Protein 4ZEY (pdb70)

B-factor: mean 25.73, std 13.48, range [11.97, 89.89]

Solvent-accessible surface area: 6287 Å² total

Secondary structure (DSSP, 8-state):
---HHHHHHHHHHHHHHHHHTT-HHHHHHHHHHHHHHHHH-----SHHHHHHHHHHHHH--HHHHHHHHHHHHHHHHHHH-

Organism: Homo sapiens (NCBI:txid9606)

Nearest PDB structures (foldseek):
  4zey-assembly1_A  TM=1.006E+00  e=4.884E-10  Homo sapiens
  1yxr-assembly1_A  TM=9.228E-01  e=5.586E-02  Homo sapiens
  1wfd-assembly1_A  TM=7.307E-01  e=1.442E-01  Mus musculus
  2jbw-assembly2_C  TM=8.759E-01  e=2.769E-01  Paenarthrobacter nicotinovorans
  8y9a-assembly1_A  TM=3.829E-01  e=2.078E+00  Homo sapiens

GO terms:
  GO:0035032 phosphatidylinositol 3-kinase complex, class III (C, IDA)
  GO:0031410 cytoplasmic vesicle (C, EXP)
  GO:0005654 nucleoplasm (C, TAS)
  GO:0005737 cytoplasm (C, IDA)
  GO:0005515 protein binding (F, IPI)
  GO:0006914 autophagy (P, IMP)

InterPro domains:
  IPR015056 Nuclear receptor-binding factor 2, C-terminal [PF08961] (89-284)
  IPR033393 Nuclear receptor-binding factor 2, MIT domain [PF17169] (4-86)
  IPR039679 Nuclear receptor-binding factor 2 [PTHR14964] (1-287)

Structure 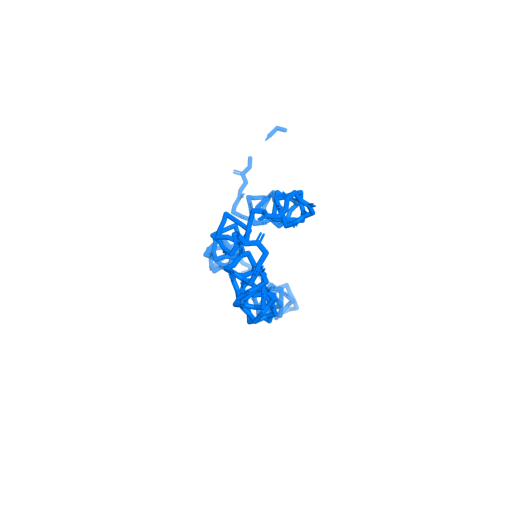(mmCIF, N/CA/C/O backbone):
data_4ZEY
#
_entry.id   4ZEY
#
_cell.length_a   48.480
_cell.length_b   34.050
_cell.length_c   52.340
_cell.angle_alpha   90.000
_cell.angle_beta   108.470
_cell.angle_gamma   90.000
#
_symmetry.space_group_name_H-M   'C 1 2 1'
#
loop_
_entity.id
_entity.type
_entity.pdbx_description
1 polymer 'Nuclear receptor-binding factor 2'
2 non-polymer 'SULFATE ION'
3 water water
#
loop_
_atom_site.group_PDB
_atom_site.id
_atom_site.type_symbol
_atom_site.label_atom_id
_atom_site.label_alt_id
_atom_site.label_comp_id
_atom_site.label_asym_id
_atom_site.label_entity_id
_atom_site.label_seq_id
_atom_site.pdbx_PDB_ins_code
_atom_site.Cartn_x
_atom_site.Cartn_y
_atom_site.Cartn_z
_atom_site.occupancy
_atom_site.B_iso_or_equiv
_atom_site.auth_seq_id
_atom_site.auth_comp_id
_atom_site.auth_asym_id
_atom_site.auth_atom_id
_atom_site.pdbx_PDB_model_num
ATOM 1 N N . GLY A 1 1 ? 4.415 25.417 3.156 1.00 35.18 0 GLY A N 1
ATOM 2 C CA . GLY A 1 1 ? 5.628 25.895 3.810 1.00 33.90 0 GLY A CA 1
ATOM 3 C C . GLY A 1 1 ? 6.695 24.824 3.907 1.00 33.71 0 GLY A C 1
ATOM 4 O O .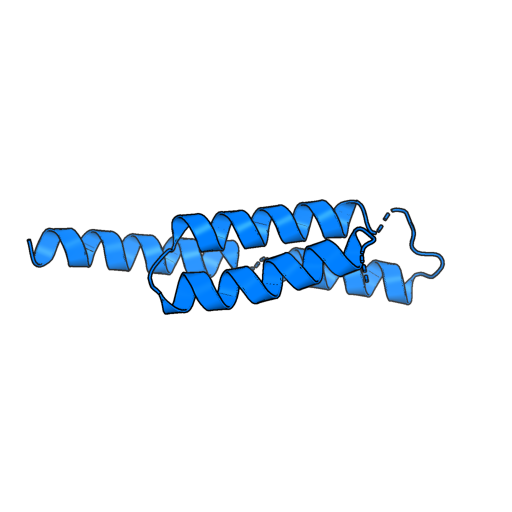 GLY A 1 1 ? 6.852 24.028 2.975 1.00 33.62 0 GLY A O 1
ATOM 13 N N . GLU A 1 3 ? 9.363 21.728 4.566 1.00 20.28 5 GLU A N 1
ATOM 14 C CA . GLU A 1 3 ? 9.268 20.349 4.111 1.00 18.98 5 GLU A CA 1
ATOM 15 C C . GLU A 1 3 ? 10.349 19.487 4.720 1.00 20.86 5 GLU A C 1
ATOM 16 O O . GLU A 1 3 ? 11.535 19.792 4.577 1.00 20.23 5 GLU A O 1
ATOM 22 N N . GLY A 1 4 ? 9.919 18.456 5.437 1.00 17.97 6 GLY A N 1
ATOM 23 C CA . GLY A 1 4 ? 10.765 17.406 5.994 1.00 16.42 6 GLY A CA 1
ATOM 24 C C . GLY A 1 4 ? 10.641 16.205 5.073 1.00 19.39 6 GLY A C 1
ATOM 25 O O . GLY A 1 4 ? 9.918 16.299 4.069 1.00 17.75 6 GLY A O 1
ATOM 26 N N . PRO A 1 5 ? 11.320 15.055 5.336 1.00 17.76 7 PRO A N 1
ATOM 27 C CA . PRO A 1 5 ? 11.282 13.947 4.361 1.00 17.31 7 PRO A CA 1
ATOM 28 C C . PRO A 1 5 ? 9.910 13.272 4.204 1.00 17.42 7 PRO A C 1
ATOM 29 O O . PRO A 1 5 ? 9.587 12.855 3.097 1.00 16.91 7 PRO A O 1
ATOM 33 N N . LEU A 1 6 ? 9.111 13.185 5.270 1.00 16.90 8 LEU A N 1
ATOM 34 C CA . LEU A 1 6 ? 7.789 12.589 5.146 1.00 15.18 8 LEU A CA 1
ATOM 35 C C . LEU A 1 6 ? 6.906 13.476 4.229 1.00 19.93 8 LEU A C 1
ATOM 36 O O . LEU A 1 6 ? 6.242 12.937 3.334 1.00 18.18 8 LEU A O 1
ATOM 41 N N . ASN A 1 7 ? 6.980 14.829 4.385 1.00 17.65 9 ASN A N 1
ATOM 42 C CA . ASN A 1 7 ? 6.254 15.785 3.538 1.00 17.86 9 ASN A CA 1
ATOM 43 C C . ASN A 1 7 ? 6.711 15.579 2.082 1.00 19.70 9 ASN A C 1
ATOM 44 O O . ASN A 1 7 ? 5.877 15.501 1.174 1.00 18.07 9 ASN A O 1
ATOM 49 N N . LEU A 1 8 ? 8.051 15.433 1.857 1.00 14.90 10 LEU A N 1
ATOM 50 C CA . LEU A 1 8 ? 8.505 15.221 0.485 1.00 14.61 10 LEU A CA 1
ATOM 51 C C . LEU A 1 8 ? 8.025 13.873 -0.113 1.00 15.99 10 LEU A C 1
ATOM 52 O O . LEU A 1 8 ? 7.720 13.818 -1.303 1.00 16.28 10 LEU A O 1
ATOM 57 N N . ALA A 1 9 ? 7.920 12.804 0.709 1.00 15.20 11 ALA A N 1
ATOM 58 C CA . ALA A 1 9 ? 7.459 11.494 0.247 1.00 15.83 11 ALA A CA 1
ATOM 59 C C . ALA A 1 9 ? 6.000 11.597 -0.226 1.00 15.34 11 ALA A C 1
ATOM 60 O O . ALA A 1 9 ? 5.677 11.168 -1.339 1.00 15.26 11 ALA A O 1
ATOM 62 N N . HIS A 1 10 ? 5.188 12.306 0.552 1.00 14.19 12 HIS A N 1
ATOM 63 C CA . HIS A 1 10 ? 3.792 12.549 0.231 1.00 13.20 12 HIS A CA 1
ATOM 64 C C . HIS A 1 10 ? 3.685 13.420 -1.040 1.00 17.53 12 HIS A C 1
ATOM 65 O O . HIS A 1 10 ? 2.838 13.144 -1.883 1.00 18.09 12 HIS A O 1
ATOM 72 N N . GLN A 1 11 ? 4.559 14.432 -1.204 1.00 14.16 13 GLN A N 1
ATOM 73 C CA . GLN A 1 11 ? 4.571 15.265 -2.403 1.00 14.47 13 GLN A CA 1
ATOM 74 C C . GLN A 1 11 ? 4.895 14.394 -3.626 1.00 15.92 13 GLN A C 1
ATOM 75 O O . GLN A 1 11 ? 4.301 14.578 -4.688 1.00 16.97 13 GLN A O 1
ATOM 81 N N . GLN A 1 12 ? 5.899 13.503 -3.519 1.00 13.04 14 GLN A N 1
ATOM 82 C CA . GLN A 1 12 ? 6.203 12.664 -4.665 1.00 13.15 14 GLN A CA 1
ATOM 83 C C . GLN A 1 12 ? 5.048 11.716 -4.986 1.00 17.09 14 GLN A C 1
ATOM 84 O O . GLN A 1 12 ? 4.839 11.364 -6.150 1.00 16.34 14 GLN A O 1
ATOM 90 N N . SER A 1 13 ? 4.356 11.242 -3.954 1.00 15.05 15 SER A N 1
ATOM 91 C CA . SER A 1 13 ? 3.253 10.334 -4.185 1.00 13.89 15 SER A CA 1
ATOM 92 C C . SER A 1 13 ? 2.112 11.031 -4.951 1.00 18.94 15 SER A C 1
ATOM 93 O O . SER A 1 13 ? 1.606 10.452 -5.911 1.00 17.59 15 SER A O 1
ATOM 96 N N . ARG A 1 14 ? 1.805 12.304 -4.611 1.00 18.10 16 ARG A N 1
ATOM 97 C CA . ARG A 1 14 ? 0.797 13.104 -5.308 1.00 19.27 16 ARG A CA 1
ATOM 98 C C . ARG A 1 14 ? 1.195 13.341 -6.763 1.00 20.67 16 ARG A C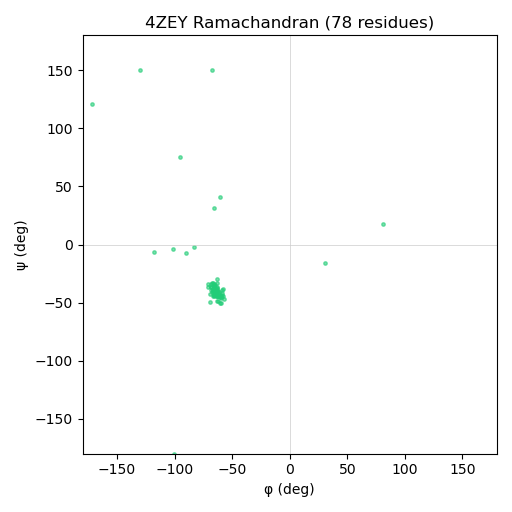 1
ATOM 99 O O . ARG A 1 14 ? 0.388 13.141 -7.661 1.00 22.13 16 ARG A O 1
ATOM 107 N N . ARG A 1 15 ? 2.481 13.684 -6.994 1.00 16.84 17 ARG A N 1
ATOM 108 C CA . ARG A 1 15 ? 3.002 13.928 -8.332 1.00 16.87 17 ARG A CA 1
ATOM 109 C C . ARG A 1 15 ? 2.929 12.640 -9.196 1.00 21.15 17 ARG A C 1
ATOM 110 O O . ARG A 1 15 ? 2.587 12.730 -10.368 1.00 19.13 17 ARG A O 1
ATOM 118 N N . ALA A 1 16 ? 3.182 11.454 -8.605 1.00 17.10 18 ALA A N 1
ATOM 119 C CA . ALA A 1 16 ? 3.180 10.168 -9.322 1.00 16.80 18 ALA A CA 1
ATOM 120 C C . ALA A 1 16 ? 1.807 9.865 -9.937 1.00 18.79 18 ALA A C 1
ATOM 121 O O . ALA A 1 16 ? 1.750 9.449 -11.097 1.00 16.38 18 ALA A O 1
ATOM 123 N N . ASP A 1 17 ? 0.705 10.162 -9.205 1.00 15.73 19 ASP A N 1
ATOM 124 C CA . ASP A 1 17 ? -0.660 9.965 -9.701 1.00 15.34 19 ASP A CA 1
ATOM 125 C C . ASP A 1 17 ? -0.915 10.852 -10.922 1.00 19.96 19 ASP A C 1
ATOM 126 O O . ASP A 1 17 ? -1.478 10.372 -11.902 1.00 20.47 19 ASP A O 1
ATOM 131 N N . ARG A 1 18 ? -0.484 12.142 -10.855 1.00 17.74 20 ARG A N 1
ATOM 132 C CA . ARG A 1 18 ? -0.625 13.120 -11.946 1.00 18.84 20 ARG A CA 1
ATOM 133 C C . ARG A 1 18 ? 0.092 12.617 -13.190 1.00 21.08 20 ARG A C 1
ATOM 134 O O . ARG A 1 18 ? -0.470 12.583 -14.288 1.00 20.08 20 ARG A O 1
ATOM 142 N N . LEU A 1 19 ? 1.355 12.218 -13.001 1.00 18.00 21 LEU A N 1
ATOM 143 C CA . LEU A 1 19 ? 2.134 11.751 -14.135 1.00 17.88 21 LEU A CA 1
ATOM 144 C C . LEU A 1 19 ? 1.580 10.476 -14.746 1.00 19.79 21 LEU A C 1
ATOM 145 O O . LEU A 1 19 ? 1.539 10.378 -15.978 1.00 20.06 21 LEU A O 1
ATOM 150 N N . LEU A 1 20 ? 1.142 9.504 -13.913 1.00 16.63 22 LEU A N 1
ATOM 151 C CA . LEU A 1 20 ? 0.619 8.246 -14.429 1.00 15.11 22 LEU A CA 1
ATOM 152 C C . LEU A 1 20 ? -0.659 8.472 -15.230 1.00 18.16 22 LEU A C 1
ATOM 153 O O . LEU A 1 20 ? -0.822 7.857 -16.281 1.00 18.83 22 LEU A O 1
ATOM 158 N N . ALA A 1 21 ? -1.547 9.392 -14.757 1.00 18.24 23 ALA A N 1
ATOM 159 C CA . ALA A 1 21 ? -2.786 9.728 -15.467 1.00 18.49 23 ALA A CA 1
ATOM 160 C C . ALA A 1 21 ? -2.459 10.349 -16.852 1.00 21.15 23 ALA A C 1
ATOM 161 O O . ALA A 1 21 ? -3.225 10.207 -17.783 1.00 22.40 23 ALA A O 1
ATOM 163 N N . ALA A 1 22 ? -1.313 11.025 -16.962 1.00 17.85 24 ALA A N 1
ATOM 164 C CA . ALA A 1 22 ? -0.851 11.643 -18.225 1.00 18.99 24 ALA A CA 1
ATOM 165 C C . ALA A 1 22 ? -0.123 10.629 -19.153 1.00 23.39 24 ALA A C 1
ATOM 166 O O . ALA A 1 22 ? 0.276 10.998 -20.268 1.00 22.27 24 ALA A O 1
ATOM 168 N N . GLY A 1 23 ? 0.036 9.382 -18.705 1.00 19.03 25 GLY A N 1
ATOM 169 C CA . GLY A 1 23 ? 0.719 8.342 -19.475 1.00 19.47 25 GLY A CA 1
ATOM 170 C C . GLY A 1 23 ? 2.236 8.422 -19.363 1.00 21.57 25 GLY A C 1
ATOM 171 O O . GLY A 1 23 ? 2.948 7.789 -20.148 1.00 21.47 25 GLY A O 1
ATOM 172 N N . LYS A 1 24 ? 2.743 9.144 -18.333 1.00 18.70 26 LYS A N 1
ATOM 173 C CA . LYS A 1 24 ? 4.179 9.316 -18.133 1.00 19.14 26 LYS A CA 1
ATOM 174 C C . LYS A 1 24 ? 4.640 8.265 -17.141 1.00 19.73 26 LYS A C 1
ATOM 175 O O . LYS A 1 24 ? 4.858 8.556 -15.969 1.00 18.13 26 LYS A O 1
ATOM 181 N N . TYR A 1 25 ? 4.747 7.017 -17.619 1.00 17.82 27 TYR A N 1
ATOM 182 C CA . TYR A 1 25 ? 5.053 5.823 -16.801 1.00 16.80 27 TYR A CA 1
ATOM 183 C C . TYR A 1 25 ? 6.396 5.888 -16.097 1.00 17.51 27 TYR A C 1
ATOM 184 O O . TYR A 1 25 ? 6.452 5.668 -14.874 1.00 15.99 27 TYR A O 1
ATOM 193 N N . GLU A 1 26 ? 7.460 6.210 -16.843 1.00 17.79 28 GLU A N 1
ATOM 194 C CA . GLU A 1 26 ? 8.789 6.259 -16.269 1.00 16.41 28 GLU A CA 1
ATOM 195 C C . GLU A 1 26 ? 8.886 7.314 -15.161 1.00 20.85 28 GLU A C 1
ATOM 196 O O . GLU A 1 26 ? 9.430 7.017 -14.091 1.00 19.66 28 GLU A O 1
ATOM 202 N N . GLU A 1 27 ? 8.325 8.511 -15.406 1.00 19.03 29 GLU A N 1
ATOM 203 C CA . GLU A 1 27 ? 8.323 9.624 -14.452 1.00 18.05 29 GLU A CA 1
ATOM 204 C C . GLU A 1 27 ? 7.531 9.227 -13.220 1.00 19.85 29 GLU A C 1
ATOM 205 O O . GLU A 1 27 ? 7.923 9.582 -12.101 1.00 19.27 29 GLU A O 1
ATOM 211 N N . ALA A 1 28 ? 6.411 8.490 -13.416 1.00 17.10 30 ALA A N 1
ATOM 212 C CA . ALA A 1 28 ? 5.628 8.018 -12.259 1.00 16.22 30 ALA A CA 1
ATOM 213 C C . ALA A 1 28 ? 6.414 6.999 -11.429 1.00 17.66 30 ALA A C 1
ATOM 214 O O . ALA A 1 28 ? 6.382 7.065 -10.203 1.00 16.58 30 ALA A O 1
ATOM 216 N N . ILE A 1 29 ? 7.148 6.087 -12.070 1.00 16.62 31 ILE A N 1
ATOM 217 C CA . ILE A 1 29 ? 7.965 5.117 -11.339 1.00 15.34 31 ILE A CA 1
ATOM 218 C C . ILE A 1 29 ? 9.054 5.852 -10.530 1.00 18.69 31 ILE A C 1
ATOM 219 O O . ILE A 1 29 ? 9.258 5.543 -9.349 1.00 17.90 31 ILE A O 1
ATOM 224 N N . SER A 1 30 ? 9.697 6.857 -11.147 1.00 17.07 32 SER A N 1
ATOM 225 C CA . SER A 1 30 ? 10.731 7.637 -10.467 1.00 15.65 32 SER A CA 1
ATOM 226 C C . SER A 1 30 ? 10.168 8.312 -9.221 1.00 18.51 32 SER A C 1
ATOM 227 O O . SER A 1 30 ? 10.789 8.248 -8.172 1.00 19.01 32 SER A O 1
ATOM 230 N N . CYS A 1 31 ? 8.933 8.866 -9.300 1.00 15.38 33 CYS A N 1
ATOM 231 C CA . CYS A 1 31 ? 8.328 9.498 -8.127 1.00 14.12 33 CYS A CA 1
ATOM 232 C C . CYS A 1 31 ? 8.103 8.475 -7.027 1.00 16.50 33 CYS A C 1
ATOM 233 O O . CYS A 1 31 ? 8.226 8.834 -5.860 1.00 16.78 33 CYS A O 1
ATOM 236 N N . HIS A 1 32 ? 7.651 7.247 -7.385 1.00 14.18 34 HIS A N 1
ATOM 237 C CA . HIS A 1 32 ? 7.421 6.229 -6.341 1.00 14.04 34 HIS A CA 1
ATOM 238 C C . HIS A 1 32 ? 8.722 5.750 -5.700 1.00 16.21 34 HIS A C 1
ATOM 239 O O . HIS A 1 32 ? 8.748 5.485 -4.493 1.00 12.88 34 HIS A O 1
ATOM 246 N N . LYS A 1 33 ? 9.803 5.690 -6.472 1.00 16.71 35 LYS A N 1
ATOM 247 C CA . LYS A 1 33 ? 11.112 5.327 -5.968 1.00 15.51 35 LYS A CA 1
ATOM 248 C C . LYS A 1 33 ? 11.654 6.477 -5.094 1.00 19.61 35 LYS A C 1
ATOM 249 O O . LYS A 1 33 ? 12.303 6.198 -4.085 1.00 18.68 35 LYS A O 1
ATOM 255 N N . LYS A 1 34 ? 11.374 7.762 -5.470 1.00 16.70 36 LYS A N 1
ATOM 256 C CA . LYS A 1 34 ? 11.798 8.920 -4.649 1.00 16.57 36 LYS A CA 1
ATOM 257 C C . LYS A 1 34 ? 10.990 8.924 -3.367 1.00 19.46 36 LYS A C 1
ATOM 258 O O . LYS A 1 34 ? 11.524 9.150 -2.280 1.00 17.29 36 LYS A O 1
ATOM 264 N N . ALA A 1 35 ? 9.672 8.662 -3.481 1.00 16.25 37 ALA A N 1
ATOM 265 C CA . ALA A 1 35 ? 8.860 8.623 -2.259 1.00 15.27 37 ALA A CA 1
ATOM 266 C C . ALA A 1 35 ? 9.378 7.553 -1.282 1.00 15.11 37 ALA A C 1
ATOM 267 O O . ALA A 1 35 ? 9.443 7.813 -0.077 1.00 16.16 37 ALA A O 1
ATOM 269 N N . ALA A 1 36 ? 9.803 6.369 -1.789 1.00 16.44 38 ALA A 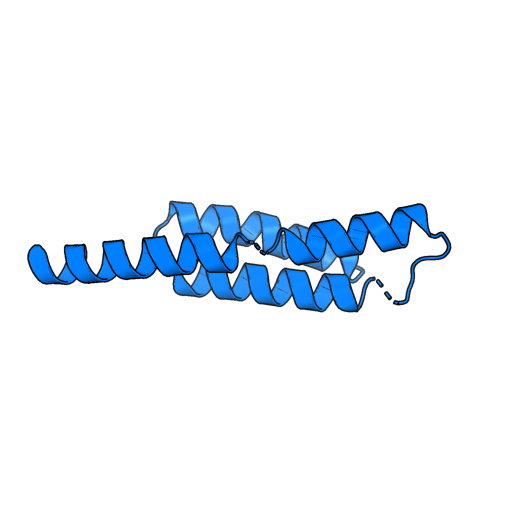N 1
ATOM 270 C CA . ALA A 1 36 ? 10.322 5.299 -0.916 1.00 17.07 38 ALA A CA 1
ATOM 271 C C . ALA A 1 36 ? 11.627 5.721 -0.237 1.00 19.17 38 ALA A C 1
ATOM 272 O O . ALA A 1 36 ? 11.811 5.429 0.954 1.00 18.34 38 ALA A O 1
ATOM 274 N N . ALA A 1 37 ? 12.481 6.478 -0.957 1.00 16.37 39 ALA A N 1
ATOM 275 C CA . ALA A 1 37 ? 13.752 6.969 -0.421 1.00 15.17 39 ALA A CA 1
ATOM 276 C C . ALA A 1 37 ? 13.505 7.978 0.682 1.00 18.00 39 ALA A C 1
ATOM 277 O O . ALA A 1 37 ? 14.114 7.884 1.750 1.00 19.91 39 ALA A O 1
ATOM 279 N N . TYR A 1 38 ? 12.557 8.902 0.459 1.00 14.36 40 TYR A N 1
ATOM 280 C CA . TYR A 1 38 ? 12.217 9.886 1.487 1.00 14.56 40 TYR A CA 1
ATOM 281 C C . TYR A 1 38 ? 11.581 9.203 2.703 1.00 16.46 40 TYR A C 1
ATOM 282 O O . TYR A 1 38 ? 11.769 9.670 3.832 1.00 16.44 40 TYR A O 1
ATOM 291 N N . LEU A 1 39 ? 10.770 8.143 2.479 1.00 14.41 41 LEU A N 1
ATOM 292 C CA . LEU A 1 39 ? 10.201 7.413 3.615 1.00 14.12 41 LEU A CA 1
ATOM 293 C C . LEU A 1 39 ? 11.288 6.704 4.432 1.00 18.57 41 LEU A C 1
ATOM 294 O O . LEU A 1 39 ? 11.195 6.657 5.665 1.00 18.00 41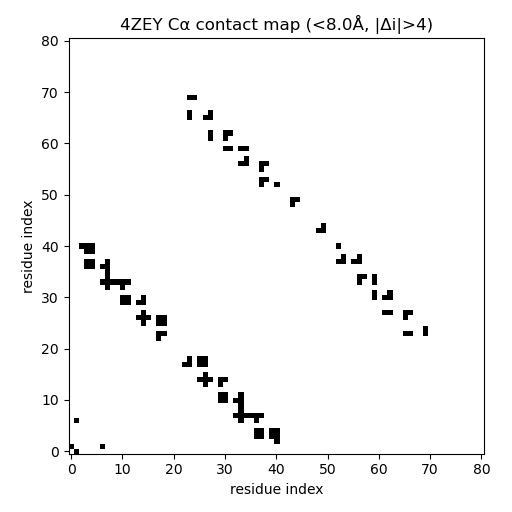 LEU A O 1
ATOM 299 N N . SER A 1 40 ? 12.308 6.163 3.770 1.00 17.25 42 SER A N 1
ATOM 300 C CA . SER A 1 40 ? 13.459 5.567 4.448 1.00 17.88 42 SER A CA 1
ATOM 301 C C . SER A 1 40 ? 14.140 6.596 5.370 1.00 21.35 42 SER A C 1
ATOM 302 O O . SER A 1 40 ? 14.513 6.254 6.494 1.00 20.51 42 SER A O 1
ATOM 305 N N . GLU A 1 41 ? 14.219 7.865 4.924 1.00 18.42 43 GLU A N 1
ATOM 306 C CA . GLU A 1 41 ? 14.761 8.966 5.720 1.00 19.52 43 GLU A CA 1
ATOM 307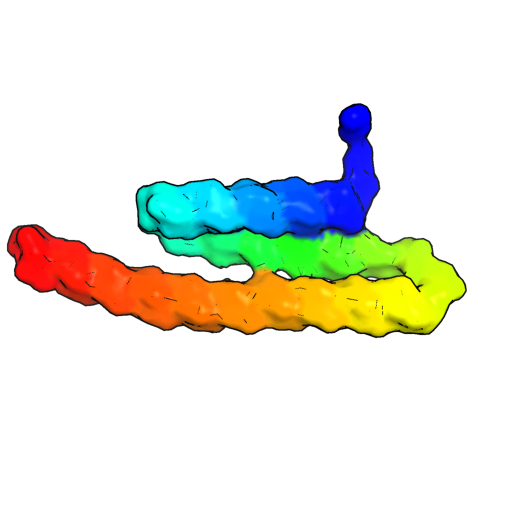 C C . GLU A 1 41 ? 13.824 9.282 6.877 1.00 20.94 43 GLU A C 1
ATOM 308 O O . GLU A 1 41 ? 14.260 9.328 8.030 1.00 20.77 43 GLU A O 1
ATOM 314 N N . ALA A 1 42 ? 12.501 9.451 6.595 1.00 17.27 44 ALA A N 1
ATOM 315 C CA . ALA A 1 42 ? 11.536 9.761 7.666 1.00 16.90 44 ALA A CA 1
ATOM 316 C C . ALA A 1 42 ? 11.485 8.650 8.745 1.00 17.45 44 ALA A C 1
ATOM 317 O O . ALA A 1 42 ? 11.288 8.945 9.923 1.00 17.05 44 ALA A O 1
ATOM 327 N N . LYS A 1 44 ? 13.936 7.052 10.002 1.00 19.88 46 LYS A N 1
ATOM 328 C CA . LYS A 1 44 ? 15.036 7.250 10.941 1.00 20.80 46 LYS A CA 1
ATOM 329 C C . LYS A 1 44 ? 14.656 8.261 12.044 1.00 23.47 46 LYS A C 1
ATOM 330 O O . LYS A 1 44 ? 15.297 8.286 13.088 1.00 24.17 46 LYS A O 1
ATOM 336 N N . LEU A 1 45 ? 13.582 9.041 11.829 1.00 19.78 47 LEU A N 1
ATOM 337 C CA . LEU A 1 45 ? 13.130 10.087 12.756 1.00 20.78 47 LEU A CA 1
ATOM 338 C C . LEU A 1 45 ? 11.932 9.676 13.629 1.00 23.65 47 LEU A C 1
ATOM 339 O O . LEU A 1 45 ? 11.514 10.459 14.497 1.00 22.34 47 LEU A O 1
ATOM 344 N N . THR A 1 46 ? 11.372 8.469 13.418 1.00 21.00 48 THR A N 1
ATOM 345 C CA . THR A 1 46 ? 10.215 8.027 14.205 1.00 21.21 48 THR A CA 1
ATOM 346 C C . THR A 1 46 ? 10.623 7.814 15.674 1.00 24.81 48 THR A C 1
ATOM 347 O O . THR A 1 46 ? 11.781 7.506 15.970 1.00 24.27 48 THR A O 1
ATOM 351 N N . GLN A 1 47 ? 9.675 8.023 16.571 1.00 21.98 49 GLN A N 1
ATOM 352 C CA . GLN A 1 47 ? 9.897 7.867 18.005 1.00 21.46 49 GLN A CA 1
ATOM 353 C C . GLN A 1 47 ? 8.993 6.773 18.570 1.00 27.13 49 GLN A C 1
ATOM 354 O O . GLN A 1 47 ? 9.076 6.436 19.762 1.00 27.61 49 GLN A O 1
ATOM 360 N N . SER A 1 48 ? 8.092 6.259 17.740 1.00 22.61 50 SER A N 1
ATOM 361 C CA . SER A 1 48 ? 7.189 5.204 18.185 1.00 21.88 50 SER A CA 1
ATOM 362 C C . SER A 1 48 ? 7.211 4.067 17.185 1.00 24.04 50 SER A C 1
ATOM 363 O O . SER A 1 48 ? 7.415 4.285 15.973 1.00 21.36 50 SER A O 1
ATOM 366 N N . GLU A 1 49 ? 6.971 2.852 17.691 1.00 22.21 51 GLU A N 1
ATOM 367 C CA . GLU A 1 49 ? 6.919 1.661 16.851 1.00 22.08 51 GLU A CA 1
ATOM 368 C C . GLU A 1 49 ? 5.699 1.725 15.899 1.00 22.78 51 GLU A C 1
ATOM 369 O O . GLU A 1 49 ? 5.831 1.311 14.740 1.00 18.81 51 GLU A O 1
ATOM 375 N N . GLN A 1 50 ? 4.565 2.333 16.330 1.00 19.55 52 GLN A N 1
ATOM 376 C CA . GLN A 1 50 ? 3.402 2.403 15.443 1.00 19.27 52 GLN A CA 1
ATOM 377 C C . GLN A 1 50 ? 3.689 3.327 14.266 1.00 19.77 52 GLN A C 1
ATOM 378 O O . GLN A 1 50 ? 3.369 2.951 13.129 1.00 17.54 52 GLN A O 1
ATOM 384 N N . ALA A 1 51 ? 4.398 4.478 14.508 1.00 15.96 53 ALA A N 1
ATOM 385 C CA . ALA A 1 51 ? 4.715 5.390 13.389 1.00 17.74 53 ALA A CA 1
ATOM 386 C C . ALA A 1 51 ? 5.709 4.715 12.444 1.00 18.28 53 ALA A C 1
ATOM 387 O O . ALA A 1 51 ? 5.531 4.769 11.226 1.00 17.40 53 ALA A O 1
ATOM 389 N N . HIS A 1 52 ? 6.704 4.017 13.008 1.00 17.55 54 HIS A N 1
ATOM 390 C CA . HIS A 1 52 ? 7.729 3.316 12.226 1.00 18.19 54 HIS A CA 1
ATOM 391 C C . HIS A 1 52 ? 7.132 2.221 11.351 1.00 18.93 54 HIS A C 1
ATOM 392 O O . HIS A 1 52 ? 7.378 2.199 10.128 1.00 17.19 54 HIS A O 1
ATOM 399 N N . LEU A 1 53 ? 6.275 1.362 11.944 1.00 17.34 55 LEU A N 1
ATOM 400 C CA . LEU A 1 53 ? 5.619 0.278 11.217 1.00 17.54 55 LEU A CA 1
ATOM 401 C C . LEU A 1 53 ? 4.720 0.824 10.099 1.00 17.62 55 LEU A C 1
ATOM 402 O O . LEU A 1 53 ? 4.712 0.272 9.007 1.00 15.43 55 LEU A O 1
ATOM 407 N N . SER A 1 54 ? 3.990 1.925 10.364 1.00 15.24 56 SER A N 1
ATOM 408 C CA . SER A 1 54 ? 3.126 2.542 9.369 1.00 15.32 56 SER A CA 1
ATOM 409 C C . SER A 1 54 ? 3.916 3.182 8.229 1.00 16.75 56 SER A C 1
ATOM 410 O O . SER A 1 54 ? 3.517 3.033 7.057 1.00 15.35 56 SER A O 1
ATOM 413 N N . LEU A 1 55 ? 5.094 3.788 8.527 1.00 14.05 57 LEU A N 1
ATOM 414 C CA . LEU A 1 55 ? 5.872 4.372 7.427 1.00 15.05 57 LEU A CA 1
ATOM 415 C C . LEU A 1 55 ? 6.473 3.252 6.570 1.00 15.93 57 LEU A C 1
ATOM 416 O O . LEU A 1 55 ? 6.520 3.373 5.340 1.00 15.19 57 LEU A O 1
ATOM 421 N N . GLU A 1 56 ? 6.830 2.142 7.213 1.00 13.79 58 GLU A N 1
ATOM 422 C CA . GLU A 1 56 ? 7.388 0.955 6.512 1.00 15.50 58 GLU A CA 1
ATOM 423 C C . GLU A 1 56 ? 6.361 0.349 5.553 1.00 17.69 58 GLU A C 1
ATOM 424 O O . GLU A 1 56 ? 6.686 0.017 4.400 1.00 17.23 58 GLU A O 1
ATOM 430 N N . LEU A 1 57 ? 5.105 0.250 5.999 1.00 14.47 59 LEU A N 1
ATOM 431 C CA . LEU A 1 57 ? 4.031 -0.245 5.145 1.00 14.73 59 LEU A CA 1
ATOM 432 C C . LEU A 1 57 ? 3.772 0.726 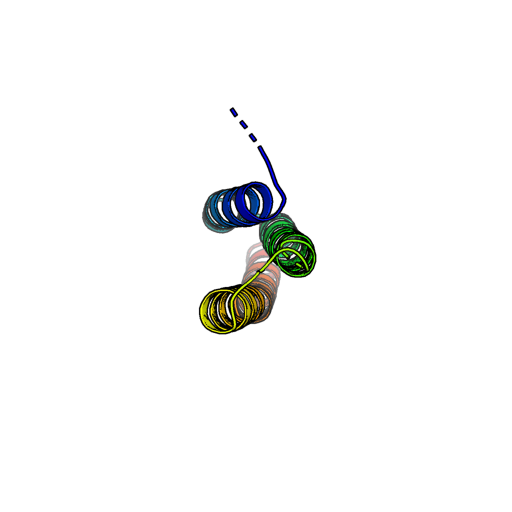3.976 1.00 15.33 59 LEU A C 1
ATOM 433 O O . LEU A 1 57 ? 3.653 0.270 2.839 1.00 14.27 59 LEU A O 1
ATOM 438 N N . GLN A 1 58 ? 3.862 2.055 4.223 1.00 14.08 60 GLN A N 1
ATOM 439 C CA . GLN A 1 58 ? 3.750 3.121 3.198 1.00 14.63 60 GLN A CA 1
ATOM 440 C C . GLN A 1 58 ? 4.844 2.978 2.166 1.00 17.37 60 GLN A C 1
ATOM 441 O O . GLN A 1 58 ? 4.590 3.113 0.938 1.00 14.78 60 GLN A O 1
ATOM 447 N N . ARG A 1 59 ? 6.072 2.684 2.637 1.00 15.81 61 ARG A N 1
ATOM 448 C CA . ARG A 1 59 ? 7.183 2.501 1.694 1.00 15.81 61 ARG A CA 1
ATOM 449 C C . ARG A 1 59 ? 6.942 1.256 0.828 1.00 17.17 61 ARG A C 1
ATOM 450 O O . ARG A 1 59 ? 7.088 1.307 -0.403 1.00 16.40 61 ARG A O 1
ATOM 458 N N . ASP A 1 60 ? 6.485 0.155 1.447 1.00 15.47 62 ASP A N 1
ATOM 459 C CA . ASP A 1 60 ? 6.184 -1.062 0.696 1.00 17.03 62 ASP A CA 1
ATOM 460 C C . ASP A 1 60 ? 5.038 -0.835 -0.305 1.00 17.05 62 ASP A C 1
ATOM 461 O O . ASP A 1 60 ? 5.060 -1.398 -1.415 1.00 16.28 62 ASP A O 1
ATOM 466 N N . SER A 1 61 ? 4.076 0.038 0.037 1.00 14.71 63 SER A N 1
ATOM 467 C CA . SER A 1 61 ? 2.994 0.350 -0.880 1.00 13.59 63 SER A CA 1
ATOM 468 C C . SER A 1 61 ? 3.556 1.004 -2.143 1.00 14.63 63 SER A C 1
ATOM 469 O O . SER A 1 61 ? 3.131 0.641 -3.254 1.00 16.26 63 SER A O 1
ATOM 472 N N . HIS A 1 62 ? 4.613 1.854 -1.997 1.00 11.97 64 HIS A N 1
ATOM 473 C CA . HIS A 1 62 ? 5.220 2.480 -3.181 1.00 12.46 64 HIS A CA 1
ATOM 474 C C . HIS A 1 62 ? 5.908 1.395 -4.093 1.00 14.00 64 HIS A C 1
ATOM 475 O O . HIS A 1 62 ? 5.961 1.560 -5.334 1.00 14.47 64 HIS A O 1
ATOM 490 N N . LYS A 1 64 ? 4.798 -1.757 -4.356 1.00 15.15 66 LYS A N 1
ATOM 491 C CA A LYS A 1 64 ? 3.709 -2.437 -5.052 0.50 15.14 66 LYS A CA 1
ATOM 492 C CA B LYS A 1 64 ? 3.709 -2.435 -5.055 0.50 14.96 66 LYS A CA 1
ATOM 493 C C . LYS A 1 64 ? 3.254 -1.591 -6.247 1.00 17.17 66 LYS A C 1
ATOM 494 O O . LYS A 1 64 ? 2.966 -2.141 -7.314 1.00 16.36 66 LYS A O 1
ATOM 505 N N . GLN A 1 65 ? 3.250 -0.254 -6.082 1.00 14.07 67 GLN A N 1
ATOM 506 C CA . GLN A 1 65 ? 2.916 0.692 -7.143 1.00 14.74 67 GLN A CA 1
ATOM 507 C C . GLN A 1 65 ? 3.925 0.561 -8.271 1.00 16.67 67 GLN A C 1
ATOM 508 O O . GLN A 1 65 ? 3.550 0.503 -9.457 1.00 16.88 67 GLN A O 1
ATOM 514 N N . LEU A 1 66 ? 5.217 0.472 -7.919 1.00 14.74 68 LEU A N 1
ATOM 515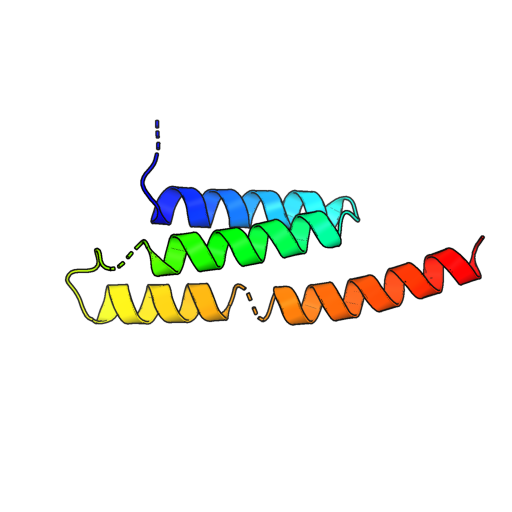 C CA . LEU A 1 66 ? 6.270 0.359 -8.930 1.00 16.37 68 LEU A CA 1
ATOM 516 C C . LEU A 1 66 ? 6.028 -0.890 -9.782 1.00 14.69 68 LEU A C 1
ATOM 517 O O . LEU A 1 66 ? 6.112 -0.827 -11.028 1.00 14.97 68 LEU A O 1
ATOM 522 N N . LEU A 1 67 ? 5.665 -2.015 -9.142 1.00 14.03 69 LEU A N 1
ATOM 523 C CA . LEU A 1 67 ? 5.439 -3.286 -9.862 1.00 16.88 69 LEU A CA 1
ATOM 524 C C . LEU A 1 67 ? 4.233 -3.183 -10.801 1.00 17.21 69 LEU A C 1
ATOM 525 O O . LEU A 1 67 ? 4.325 -3.562 -11.987 1.00 15.37 69 LEU A O 1
ATOM 530 N N . LEU A 1 68 ? 3.140 -2.564 -10.309 1.00 15.57 70 LEU A N 1
ATOM 531 C CA . LEU A 1 68 ? 1.942 -2.374 -11.109 1.00 14.77 70 LEU A CA 1
ATOM 532 C C . LEU A 1 68 ? 2.232 -1.493 -12.309 1.00 16.13 70 LEU A C 1
ATOM 533 O O . LEU A 1 68 ? 1.895 -1.866 -13.435 1.00 16.12 70 LEU A O 1
ATOM 538 N N . ILE A 1 69 ? 2.904 -0.356 -12.059 1.00 12.82 71 ILE A N 1
ATOM 539 C CA . ILE A 1 69 ? 3.165 0.637 -13.098 1.00 13.68 71 ILE A CA 1
ATOM 540 C C . ILE A 1 69 ? 4.127 0.047 -14.137 1.00 16.55 71 ILE A C 1
ATOM 541 O O . ILE A 1 69 ? 3.955 0.290 -15.350 1.00 17.22 71 ILE A O 1
ATOM 546 N N . GLN A 1 70 ? 5.139 -0.730 -13.688 1.00 15.24 72 GLN A N 1
ATOM 547 C CA . GLN A 1 70 ? 6.061 -1.365 -14.641 1.00 16.54 72 GLN A CA 1
ATOM 548 C C . GLN A 1 70 ? 5.305 -2.293 -15.600 1.00 18.24 72 GLN A C 1
ATOM 549 O O . GLN A 1 70 ? 5.497 -2.224 -16.828 1.00 17.32 72 GLN A O 1
ATOM 555 N N . GLU A 1 71 ? 4.403 -3.125 -15.058 1.00 17.03 73 GLU A N 1
ATOM 556 C CA . GLU A 1 71 ? 3.579 -4.032 -15.858 1.00 18.69 73 GLU A CA 1
ATOM 557 C C . GLU A 1 71 ? 2.695 -3.253 -16.845 1.00 18.63 73 GLU A C 1
ATOM 558 O O . GLU A 1 71 ? 2.616 -3.624 -18.014 1.00 17.23 73 GLU A O 1
ATOM 564 N N . ARG A 1 72 ? 2.034 -2.171 -16.380 1.00 15.88 74 ARG A N 1
ATOM 565 C CA . ARG A 1 72 ? 1.200 -1.350 -17.243 1.00 15.40 74 ARG A CA 1
ATOM 566 C C . ARG A 1 72 ? 2.018 -0.627 -18.303 1.00 18.07 74 ARG A C 1
ATOM 567 O O . ARG A 1 72 ? 1.548 -0.463 -19.435 1.00 18.86 74 ARG A O 1
ATOM 575 N N . TRP A 1 73 ? 3.255 -0.232 -17.960 1.00 14.99 75 TRP A N 1
ATOM 576 C CA . TRP A 1 73 ? 4.116 0.479 -18.909 1.00 16.22 75 TRP A CA 1
ATOM 577 C C . TRP A 1 73 ? 4.481 -0.437 -20.063 1.00 19.34 75 TRP A C 1
ATOM 578 O O . TRP A 1 73 ? 4.460 0.001 -21.231 1.00 18.51 75 TRP A O 1
ATOM 589 N N . LYS A 1 74 ? 4.852 -1.699 -19.740 1.00 16.36 76 LYS A N 1
ATOM 590 C CA . LYS A 1 74 ? 5.205 -2.734 -20.748 1.00 17.79 76 LYS A CA 1
ATOM 591 C C . LYS A 1 74 ? 4.024 -2.925 -21.718 1.00 19.74 76 LYS A C 1
ATOM 592 O O . LYS A 1 74 ? 4.202 -2.892 -22.936 1.00 17.77 76 LYS A O 1
ATOM 598 N N . ARG A 1 75 ? 2.802 -3.057 -21.178 1.00 18.63 77 ARG A N 1
ATOM 599 C CA . ARG A 1 75 ? 1.596 -3.173 -21.984 1.00 19.42 77 ARG A CA 1
ATOM 600 C C . ARG A 1 75 ? 1.421 -1.937 -22.928 1.00 21.26 77 ARG A C 1
ATOM 601 O O . ARG A 1 75 ? 1.149 -2.122 -24.118 1.00 20.74 77 ARG A O 1
ATOM 609 N N . ALA A 1 76 ? 1.630 -0.705 -22.411 1.00 17.73 78 ALA A N 1
ATOM 610 C CA . ALA A 1 76 ? 1.473 0.541 -23.175 1.00 17.52 78 ALA A CA 1
ATOM 611 C C . ALA A 1 76 ? 2.535 0.670 -24.249 1.00 20.92 78 ALA A C 1
ATOM 612 O O . ALA A 1 76 ? 2.244 1.147 -25.362 1.00 20.10 78 ALA A O 1
ATOM 614 N N . GLN A 1 77 ? 3.757 0.203 -23.936 1.00 18.83 79 GLN A N 1
ATOM 615 C CA . GLN A 1 77 ? 4.856 0.190 -24.912 1.00 18.63 79 GLN A CA 1
ATOM 616 C C . GLN A 1 77 ? 4.525 -0.737 -26.078 1.00 21.05 79 GLN A C 1
ATOM 617 O O . GLN A 1 77 ? 4.741 -0.359 -27.226 1.00 20.16 79 GLN A O 1
ATOM 623 N N . ARG A 1 78 ? 3.986 -1.946 -25.786 1.00 19.81 80 ARG A N 1
ATOM 624 C CA . ARG A 1 78 ? 3.619 -2.910 -26.850 1.00 21.53 80 ARG A CA 1
ATOM 625 C C . ARG A 1 78 ? 2.492 -2.339 -27.717 1.00 23.48 80 ARG A C 1
ATOM 626 O O . ARG A 1 78 ? 2.539 -2.466 -28.957 1.00 22.18 80 ARG A O 1
ATOM 634 N N . GLU A 1 79 ? 1.498 -1.682 -27.061 1.00 21.02 81 GLU A N 1
ATOM 635 C CA . GLU A 1 79 ? 0.375 -1.053 -27.746 1.00 21.83 81 GLU A CA 1
ATOM 636 C C . GLU A 1 79 ? 0.855 0.076 -28.658 1.00 22.23 81 GLU A C 1
ATOM 637 O O . GLU A 1 79 ? 0.390 0.187 -29.806 1.00 22.58 81 GLU A O 1
ATOM 643 N N . GLU A 1 80 ? 1.836 0.864 -28.177 1.00 18.15 82 GLU A N 1
ATOM 644 C CA . GLU A 1 80 ? 2.399 1.961 -28.958 1.00 19.10 82 GLU A CA 1
ATOM 645 C C . GLU A 1 80 ? 3.010 1.443 -30.258 1.00 23.50 82 GLU A C 1
ATOM 646 O O . GLU A 1 80 ? 2.813 2.048 -31.320 1.00 24.63 82 GLU A O 1
ATOM 652 N N . ARG A 1 81 ? 3.783 0.345 -30.163 1.00 21.24 83 ARG A N 1
ATOM 653 C CA . ARG A 1 81 ? 4.416 -0.262 -31.341 1.00 22.26 83 ARG A CA 1
ATOM 654 C C . ARG A 1 81 ? 3.375 -0.852 -32.274 1.00 25.30 83 ARG A C 1
ATOM 655 O O . ARG A 1 81 ? 3.523 -0.768 -33.499 1.00 25.22 83 ARG A O 1
ATOM 663 N N . LEU A 1 82 ? 2.323 -1.453 -31.708 1.00 23.22 84 LEU A N 1
ATOM 664 C CA . LEU A 1 82 ? 1.277 -2.089 -32.502 1.00 25.11 84 LEU A CA 1
ATOM 665 C C . LEU A 1 82 ? 0.524 -1.071 -33.384 1.00 29.11 84 LEU A C 1
ATOM 666 O O . LEU A 1 82 ? 0.226 -1.360 -34.541 1.00 29.77 84 LEU A O 1
ATOM 671 N N . LYS A 1 83 ? 0.285 0.125 -32.841 1.00 24.90 85 LYS A N 1
ATOM 672 C CA . LYS A 1 83 ? -0.466 1.212 -33.450 1.00 24.12 85 LYS A CA 1
ATOM 673 C C . LYS A 1 83 ? 0.388 2.181 -34.293 1.00 27.73 85 LYS A C 1
ATOM 674 O O . LYS A 1 83 ? -0.188 3.051 -34.940 1.00 28.22 85 LYS A O 1
ATOM 680 N N . ALA A 1 84 ? 1.730 2.058 -34.279 1.00 24.52 86 ALA A N 1
ATOM 681 C CA . ALA A 1 84 ? 2.588 2.958 -35.043 1.00 25.57 86 ALA A CA 1
ATOM 682 C C . ALA A 1 84 ? 2.589 2.580 -36.528 1.00 26.77 86 ALA A C 1
ATOM 683 O O . ALA A 1 84 ? 2.370 1.392 -36.832 1.00 31.79 86 ALA A O 1
#

Sequence (81 aa):
GEGPLNLAHQQSRRADRLLAAGKYEEAISCHKKAAAYLSEAKLTQSEQAHLSLELQRDSHKKQLLLIQERWKRAQREERLKA

CATH classification: 1.20.58.80

Radius of gyration: 14.93 Å; Cα contacts (8 Å, |Δi|>4): 72; chains: 1; bounding box: 18×30×53 Å

Foldseek 3Di:
DDALQRQLVVLQVVLVVCVVVVNLVSSLVSLVSSLVSLVVVVVDPDPVVNVVSVVVSVVSCVNVVSVVVNVVVVVVVVVVD